Protein AF-A0A965FQ16-F1 (afdb_monomer_lite)

Foldseek 3Di:
DKKWWKAAQDPQPPPDDDDDPPPPCFQQFAPPPPDDDDPVVLQPDDPVLQVSFQDDDDCVRIHTLGMAAEDAADSRRDDWAKEAQSDPAWHWTKMADPVVRGMTIGIYHYDPDPHRYMHTDPD

pLDDT: mean 70.61, std 14.56, range [36.66, 88.62]

Structure (mmCIF, N/CA/C/O backbone):
data_AF-A0A965FQ16-F1
#
_entry.id   AF-A0A965FQ16-F1
#
loop_
_atom_site.group_PDB
_atom_site.id
_atom_site.type_symbol
_atom_site.label_atom_id
_atom_site.label_alt_id
_atom_site.label_comp_id
_atom_site.label_asym_id
_atom_site.label_entity_id
_atom_site.label_seq_id
_atom_site.pdbx_PDB_ins_code
_atom_site.Cartn_x
_atom_site.Cartn_y
_atom_site.Cartn_z
_atom_site.occupancy
_atom_site.B_iso_or_equiv
_atom_site.auth_seq_id
_atom_site.auth_comp_id
_atom_site.auth_asym_id
_atom_site.auth_atom_id
_atom_site.pdbx_PDB_model_num
ATOM 1 N N . MET A 1 1 ? 9.031 4.303 6.965 1.00 59.69 1 MET A N 1
ATOM 2 C CA . MET A 1 1 ? 7.703 4.951 6.973 1.00 59.69 1 MET A CA 1
ATOM 3 C C . MET A 1 1 ? 6.699 3.973 7.563 1.00 59.69 1 MET A C 1
ATOM 5 O O . MET A 1 1 ? 6.601 2.876 7.027 1.00 59.69 1 MET A O 1
ATOM 9 N N . THR A 1 2 ? 5.999 4.336 8.638 1.00 69.12 2 THR A N 1
ATOM 10 C CA . THR A 1 2 ? 4.930 3.506 9.227 1.00 69.12 2 THR A CA 1
ATOM 11 C C . THR A 1 2 ? 3.595 3.903 8.613 1.00 69.12 2 THR A C 1
ATOM 13 O O . THR A 1 2 ? 3.264 5.090 8.593 1.00 69.12 2 THR A O 1
ATOM 16 N N . LEU A 1 3 ? 2.871 2.938 8.051 1.00 69.44 3 LEU A N 1
ATOM 17 C CA . LEU A 1 3 ? 1.536 3.134 7.493 1.00 69.44 3 LEU A CA 1
ATOM 18 C C . LEU A 1 3 ? 0.567 2.180 8.185 1.00 69.44 3 LEU A C 1
ATOM 20 O O . LEU A 1 3 ? 0.886 1.011 8.407 1.00 69.44 3 LEU A O 1
ATOM 24 N N . SER A 1 4 ? -0.641 2.670 8.432 1.00 72.56 4 SER A N 1
ATOM 25 C CA . SER A 1 4 ? -1.740 1.852 8.923 1.00 72.56 4 SER A CA 1
ATOM 26 C C . SER A 1 4 ? -2.530 1.309 7.739 1.00 72.56 4 SER A C 1
ATOM 28 O O . SER A 1 4 ? -3.025 2.070 6.894 1.00 72.56 4 SER A O 1
ATOM 30 N N . LEU A 1 5 ? -2.658 -0.015 7.669 1.00 67.00 5 LEU A N 1
ATOM 31 C CA . LEU A 1 5 ? -3.463 -0.696 6.664 1.00 67.00 5 LEU A CA 1
ATOM 32 C C . LEU A 1 5 ? -4.872 -0.925 7.194 1.00 67.00 5 LEU A C 1
ATOM 34 O O . LEU A 1 5 ? -5.090 -1.578 8.216 1.00 67.00 5 LEU A O 1
ATOM 38 N N . VAL A 1 6 ? -5.847 -0.417 6.456 1.00 68.88 6 VAL A N 1
ATOM 39 C CA . VAL A 1 6 ? -7.254 -0.506 6.806 1.00 68.88 6 VAL A CA 1
ATOM 40 C C . VAL A 1 6 ? -7.974 -1.243 5.690 1.00 68.88 6 VAL A C 1
ATOM 42 O O . VAL A 1 6 ? -7.982 -0.826 4.536 1.00 68.88 6 VAL A O 1
ATOM 45 N N . PHE A 1 7 ? -8.588 -2.364 6.021 1.00 61.41 7 PHE A N 1
ATOM 46 C CA . PHE A 1 7 ? -9.501 -3.040 5.121 1.00 61.41 7 PHE A CA 1
ATOM 47 C C . PHE A 1 7 ? -10.785 -2.231 5.033 1.00 61.41 7 PHE A C 1
ATOM 49 O O . PHE A 1 7 ? -11.328 -1.843 6.060 1.00 61.41 7 PHE A O 1
ATOM 56 N N . GLY A 1 8 ? -11.287 -1.989 3.833 1.00 49.12 8 GLY A N 1
ATOM 57 C CA . GLY A 1 8 ? -12.553 -1.307 3.632 1.00 49.12 8 GLY A CA 1
ATOM 58 C C . GLY A 1 8 ? -13.290 -1.964 2.496 1.00 49.12 8 GLY A C 1
ATOM 59 O O . GLY A 1 8 ? -12.719 -2.108 1.417 1.00 49.12 8 GLY A O 1
ATOM 60 N N . CYS A 1 9 ? -14.541 -2.356 2.717 1.00 41.72 9 CYS A N 1
ATOM 61 C CA . CYS A 1 9 ? -15.400 -2.775 1.618 1.00 41.72 9 CYS A CA 1
ATOM 62 C C . CYS A 1 9 ? -15.787 -1.520 0.822 1.00 41.72 9 CYS A C 1
ATOM 64 O O . CYS A 1 9 ? -16.844 -0.934 1.019 1.00 41.72 9 CYS A O 1
ATOM 66 N N . VAL A 1 10 ? -14.883 -1.039 -0.032 1.00 44.28 10 VAL A N 1
ATOM 67 C CA . VAL A 1 10 ? -15.211 -0.004 -1.009 1.00 44.28 10 VAL A CA 1
ATOM 68 C C . VAL A 1 10 ? -16.093 -0.665 -2.053 1.00 44.28 10 VAL A C 1
ATOM 70 O O . VAL A 1 10 ? -15.638 -1.489 -2.835 1.00 44.28 10 VAL A O 1
ATOM 73 N N . LYS A 1 11 ? -17.377 -0.317 -2.072 1.00 41.69 11 LYS A N 1
ATOM 74 C CA . LYS A 1 11 ? -18.179 -0.474 -3.281 1.00 41.69 11 LYS A CA 1
ATOM 75 C C . LYS A 1 11 ? -17.762 0.678 -4.203 1.00 41.69 11 LYS A C 1
ATOM 77 O O . LYS A 1 11 ? -18.064 1.824 -3.867 1.00 41.69 11 LYS A O 1
ATOM 82 N N . PRO A 1 12 ? -17.046 0.435 -5.317 1.00 44.41 12 PRO A N 1
ATOM 83 C CA . PRO A 1 12 ? -16.753 1.509 -6.257 1.00 44.41 12 PRO A CA 1
ATOM 84 C C . PRO A 1 12 ? -18.079 2.120 -6.745 1.00 44.41 12 PRO A C 1
ATOM 86 O O . PRO A 1 12 ? -19.077 1.391 -6.836 1.00 44.41 12 PRO A O 1
ATOM 89 N N . PRO A 1 13 ? -18.133 3.426 -7.069 1.00 39.75 13 PRO A N 1
ATOM 90 C CA . PRO A 1 13 ? -19.247 3.969 -7.830 1.00 39.75 13 PRO A CA 1
ATOM 91 C C . PRO A 1 13 ? -19.250 3.275 -9.197 1.00 39.75 13 PRO A C 1
ATOM 93 O O . PRO A 1 13 ? -18.496 3.622 -10.100 1.00 39.75 13 PRO A O 1
ATOM 96 N N . ILE A 1 14 ? -20.053 2.219 -9.309 1.00 38.47 14 ILE A N 1
ATOM 97 C CA . ILE A 1 14 ? -20.395 1.574 -10.572 1.00 38.47 14 ILE A CA 1
ATOM 98 C C . ILE A 1 14 ? -21.276 2.558 -11.332 1.00 38.47 14 ILE A C 1
ATOM 100 O O . ILE A 1 14 ? -22.482 2.636 -11.106 1.00 38.47 14 ILE A O 1
ATOM 104 N N . ASP A 1 15 ? -20.640 3.333 -12.203 1.00 38.81 15 ASP A N 1
ATOM 105 C CA . ASP A 1 15 ? -21.305 3.975 -13.326 1.00 38.81 15 ASP A CA 1
ATOM 106 C C . ASP A 1 15 ? -21.886 2.844 -14.192 1.00 38.81 15 ASP A C 1
ATOM 108 O O . ASP A 1 15 ? -21.166 1.966 -14.673 1.00 38.81 15 ASP A O 1
ATOM 112 N N . THR A 1 16 ? -23.212 2.779 -14.279 1.00 37.19 16 THR A N 1
ATOM 113 C CA . THR A 1 16 ? -23.963 1.799 -15.071 1.00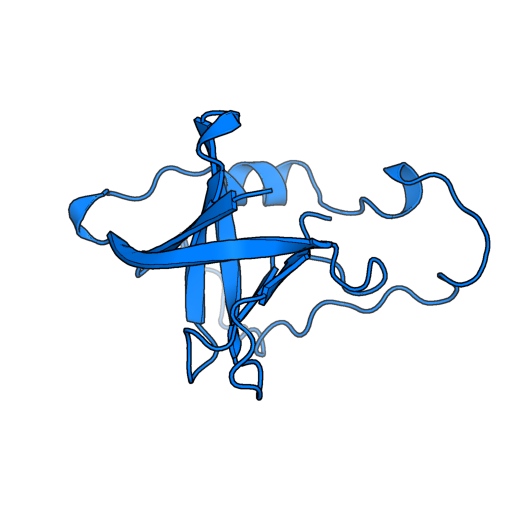 37.19 16 THR A CA 1
ATOM 114 C C . THR A 1 16 ? -23.715 2.015 -16.569 1.00 37.19 16 THR A C 1
ATOM 116 O O . THR A 1 16 ? -24.507 2.651 -17.257 1.00 37.19 16 THR A O 1
ATOM 119 N N . GLY A 1 17 ? -22.614 1.457 -17.072 1.00 36.66 17 GLY A N 1
ATOM 120 C CA . GLY A 1 17 ? -22.358 1.145 -18.481 1.00 36.66 17 GLY A CA 1
ATOM 121 C C . GLY A 1 17 ? -22.232 -0.375 -18.665 1.00 36.66 17 GLY A C 1
ATOM 122 O O . GLY A 1 17 ? -21.963 -1.079 -17.689 1.00 36.66 17 GLY A O 1
ATOM 123 N N . PRO A 1 18 ? -22.488 -0.920 -19.868 1.00 41.59 18 PRO A N 1
ATOM 124 C CA . PRO A 1 18 ? -22.673 -2.353 -20.057 1.00 41.59 18 PRO A CA 1
ATOM 125 C C . PRO A 1 18 ? -21.396 -3.125 -19.717 1.00 41.59 18 PRO A C 1
ATOM 127 O O . PRO A 1 18 ? -20.322 -2.817 -20.219 1.00 41.59 18 PRO A O 1
ATOM 130 N N . THR A 1 19 ? -21.575 -4.121 -18.850 1.00 46.62 19 THR A N 1
ATOM 131 C CA . THR A 1 19 ? -20.693 -5.238 -18.499 1.00 46.62 19 THR A CA 1
ATOM 132 C C . THR A 1 19 ? -19.360 -5.291 -19.250 1.00 46.62 19 THR A C 1
ATOM 134 O O . THR A 1 19 ? -19.246 -5.939 -20.285 1.00 46.62 19 THR A O 1
ATOM 137 N N . GLU A 1 20 ? -18.320 -4.732 -18.639 1.00 40.62 20 GLU A N 1
ATOM 138 C CA . GLU A 1 20 ? -16.990 -5.320 -18.722 1.00 40.62 20 GLU A CA 1
ATOM 139 C C . GLU A 1 20 ? -16.648 -5.818 -17.321 1.00 40.62 20 GLU A C 1
ATOM 141 O O . GLU A 1 20 ? -16.480 -5.046 -16.375 1.00 40.62 20 GLU A O 1
ATOM 146 N N . VAL A 1 21 ? -16.626 -7.141 -17.167 1.00 40.69 21 VAL A N 1
ATOM 147 C CA . VAL A 1 21 ? -15.971 -7.792 -16.036 1.00 40.69 21 VAL A CA 1
ATOM 148 C C . VAL A 1 21 ? -14.500 -7.423 -16.177 1.00 40.69 21 VAL A C 1
ATOM 150 O O . VAL A 1 21 ? -13.764 -8.095 -16.894 1.00 40.69 21 VAL A O 1
ATOM 153 N N . ALA A 1 22 ? -14.093 -6.301 -15.580 1.00 42.94 22 ALA A N 1
ATOM 154 C CA . ALA A 1 22 ? -12.698 -5.909 -15.574 1.00 42.94 22 ALA A CA 1
ATOM 155 C C . ALA A 1 22 ? -11.935 -7.061 -14.900 1.00 42.94 22 ALA A C 1
ATOM 157 O O . ALA A 1 22 ? -12.234 -7.383 -13.742 1.00 42.94 22 ALA A O 1
ATOM 158 N N . PRO A 1 23 ? -11.013 -7.741 -15.607 1.00 36.66 23 PRO A N 1
ATOM 159 C CA . PRO A 1 23 ? -10.180 -8.747 -14.972 1.00 36.66 23 PRO A CA 1
ATOM 160 C C . PRO A 1 23 ? -9.482 -8.062 -13.800 1.00 36.66 23 PRO A C 1
ATOM 162 O O . PRO A 1 23 ? -9.219 -6.861 -13.877 1.00 36.66 23 PRO A O 1
ATOM 165 N N . ALA A 1 24 ? -9.217 -8.797 -12.714 1.00 44.16 24 ALA A N 1
ATOM 166 C CA . ALA A 1 24 ? -8.339 -8.340 -11.642 1.00 44.16 24 ALA A CA 1
ATOM 167 C C . ALA A 1 24 ? -7.189 -7.545 -12.274 1.00 44.16 24 ALA A C 1
ATOM 169 O O . ALA A 1 24 ? -6.406 -8.124 -13.030 1.00 44.16 24 ALA A O 1
ATOM 170 N N . VAL A 1 25 ? -7.195 -6.215 -12.095 1.00 50.19 25 VAL A N 1
ATOM 171 C CA . VAL A 1 25 ? -6.313 -5.311 -12.840 1.00 50.19 25 VAL A CA 1
ATOM 172 C C . VAL A 1 25 ? -4.927 -5.513 -12.266 1.00 50.19 25 VAL A C 1
ATOM 174 O O . VAL A 1 25 ? -4.498 -4.801 -11.362 1.00 50.19 25 VAL A O 1
ATOM 177 N N . VAL A 1 26 ? -4.252 -6.547 -12.760 1.00 50.56 26 VAL A N 1
ATOM 178 C CA . VAL A 1 26 ? -2.817 -6.701 -12.619 1.00 50.56 26 VAL A CA 1
ATOM 179 C C . VAL A 1 26 ? -2.209 -5.369 -13.040 1.00 50.56 26 VAL A C 1
ATOM 181 O O . VAL A 1 26 ? -2.566 -4.857 -14.109 1.00 50.56 26 VAL A O 1
ATOM 184 N N . PRO A 1 27 ? -1.373 -4.763 -12.183 1.00 57.56 27 PRO A N 1
ATOM 185 C CA . PRO A 1 27 ? -0.812 -3.457 -12.462 1.00 57.56 27 PRO A CA 1
ATOM 186 C C . PRO A 1 27 ? -0.144 -3.498 -13.831 1.00 57.56 27 PRO A C 1
ATOM 188 O O . PRO A 1 27 ? 0.629 -4.410 -14.142 1.00 57.56 27 PRO A O 1
ATOM 191 N N . LYS A 1 28 ? -0.503 -2.547 -14.692 1.00 66.06 28 LYS A N 1
ATOM 192 C CA . LYS A 1 28 ? 0.036 -2.502 -16.046 1.00 66.06 28 LYS A CA 1
ATOM 193 C C . LYS A 1 28 ? 1.536 -2.252 -15.929 1.00 66.06 28 LYS A C 1
ATOM 195 O O . LYS A 1 28 ? 1.963 -1.274 -15.327 1.00 66.06 28 LYS A O 1
ATOM 200 N N . VAL A 1 29 ? 2.339 -3.169 -16.458 1.00 65.56 29 VAL A N 1
ATOM 201 C CA . VAL A 1 29 ? 3.796 -3.063 -16.360 1.00 65.56 29 VAL A CA 1
ATOM 202 C C . VAL A 1 29 ? 4.303 -2.158 -17.481 1.00 65.56 29 VAL A C 1
ATOM 204 O O . VAL A 1 29 ? 4.189 -2.508 -18.658 1.00 65.56 29 VAL A O 1
ATOM 207 N N . ILE A 1 30 ? 4.857 -0.995 -17.139 1.00 69.31 30 ILE A N 1
ATOM 208 C CA . ILE A 1 30 ? 5.551 -0.133 -18.102 1.00 69.31 30 ILE A CA 1
ATOM 209 C C . ILE A 1 30 ? 6.866 -0.808 -18.508 1.00 69.31 30 ILE A C 1
ATOM 211 O O . ILE A 1 30 ? 7.640 -1.273 -17.672 1.00 69.31 30 ILE A O 1
ATOM 215 N N . GLN A 1 31 ? 7.125 -0.867 -19.814 1.00 70.69 31 GLN A N 1
ATOM 216 C CA . GLN A 1 31 ? 8.366 -1.411 -20.370 1.00 70.69 31 GLN A CA 1
ATOM 217 C C . GLN A 1 31 ? 9.489 -0.355 -20.368 1.00 70.69 31 GLN A C 1
ATOM 219 O O . GLN A 1 31 ? 9.218 0.840 -20.394 1.00 70.69 31 GLN A O 1
ATOM 224 N N . ASN A 1 32 ? 10.756 -0.788 -20.405 1.00 61.34 32 ASN A N 1
ATOM 225 C CA . ASN A 1 32 ? 11.954 0.078 -20.432 1.00 61.34 32 ASN A CA 1
ATOM 226 C C . ASN A 1 32 ? 12.222 0.919 -19.163 1.00 61.34 32 ASN A C 1
ATOM 228 O O . ASN A 1 32 ? 12.898 1.943 -19.224 1.00 61.34 32 ASN A O 1
ATOM 232 N N . THR A 1 33 ? 11.795 0.457 -17.988 1.00 60.56 33 THR A N 1
ATOM 233 C CA . THR A 1 33 ? 12.070 1.106 -16.687 1.00 60.56 33 THR A CA 1
ATOM 234 C C . THR A 1 33 ? 13.516 0.973 -16.181 1.00 60.56 33 THR A C 1
ATOM 236 O O . THR A 1 33 ? 13.843 1.505 -15.125 1.00 60.56 33 THR A O 1
ATOM 239 N N . GLY A 1 34 ? 14.406 0.298 -16.921 1.00 61.69 34 GLY A N 1
ATOM 240 C CA . GLY A 1 34 ? 15.833 0.173 -16.582 1.00 61.69 34 GLY A CA 1
ATOM 241 C C . GLY A 1 34 ? 16.692 1.392 -16.946 1.00 61.69 34 GLY A C 1
ATOM 242 O O . GLY A 1 34 ? 17.850 1.464 -16.539 1.00 61.69 34 GLY A O 1
ATOM 243 N N . ALA A 1 35 ? 16.153 2.347 -17.710 1.00 71.00 35 ALA A N 1
ATOM 244 C CA . ALA A 1 35 ? 16.838 3.597 -18.025 1.00 71.00 35 ALA A CA 1
ATOM 245 C C . ALA A 1 35 ? 16.601 4.639 -16.911 1.00 71.00 35 ALA A C 1
ATOM 247 O O . ALA A 1 35 ? 15.472 4.763 -16.433 1.00 71.00 35 ALA A O 1
ATOM 248 N N . PRO A 1 36 ? 17.620 5.419 -16.500 1.00 67.69 36 PRO A N 1
ATOM 249 C CA . PRO A 1 36 ? 17.457 6.438 -15.469 1.00 67.69 36 PRO A CA 1
ATOM 25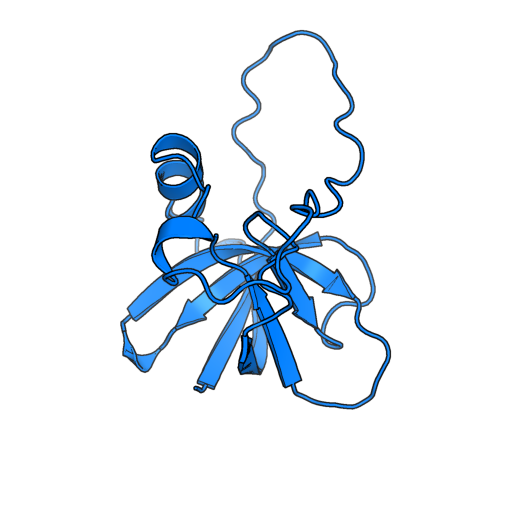0 C C . PRO A 1 36 ? 16.545 7.562 -15.975 1.00 67.69 36 PRO A C 1
ATOM 252 O O . PRO A 1 36 ? 16.950 8.413 -16.767 1.00 67.69 36 PRO A O 1
ATOM 255 N N . VAL A 1 37 ? 15.302 7.567 -15.502 1.00 73.75 37 VAL A N 1
ATOM 256 C CA . VAL A 1 37 ? 14.302 8.605 -15.773 1.00 73.75 37 VAL A CA 1
ATOM 257 C C . VAL A 1 37 ? 13.919 9.319 -14.479 1.00 73.75 37 VAL A C 1
ATOM 259 O O . VAL A 1 37 ? 14.108 8.803 -13.378 1.00 73.75 37 VAL A O 1
ATOM 262 N N . LYS A 1 38 ? 13.395 10.544 -14.591 1.00 77.19 38 LYS A N 1
ATOM 263 C CA . LYS A 1 38 ? 12.897 11.289 -13.425 1.00 77.19 38 LYS A CA 1
ATOM 264 C C . LYS A 1 38 ? 11.695 10.555 -12.823 1.00 77.19 38 LYS A C 1
ATOM 266 O O . LYS A 1 38 ? 10.876 10.039 -13.571 1.00 77.19 38 LYS A O 1
ATOM 271 N N . ALA A 1 39 ? 11.533 10.605 -11.499 1.00 72.38 39 ALA A N 1
ATOM 272 C CA . ALA A 1 39 ? 10.393 9.987 -10.809 1.00 72.38 39 ALA A CA 1
ATOM 273 C C . ALA A 1 39 ? 9.029 10.423 -11.385 1.00 72.38 39 ALA A C 1
ATOM 275 O O . ALA A 1 39 ? 8.145 9.597 -11.560 1.00 72.38 39 ALA A O 1
ATOM 276 N N . ALA A 1 40 ? 8.892 11.693 -11.781 1.00 75.06 40 ALA A N 1
ATOM 277 C CA . ALA A 1 40 ? 7.677 12.213 -12.415 1.00 75.06 40 ALA A CA 1
ATOM 278 C C . ALA A 1 40 ? 7.345 11.574 -13.780 1.00 75.06 40 ALA A C 1
ATOM 280 O O . ALA A 1 40 ? 6.222 11.697 -14.240 1.00 75.06 40 ALA A O 1
ATOM 281 N N . ALA A 1 41 ? 8.301 10.914 -14.443 1.00 77.00 41 ALA A N 1
ATOM 282 C CA . ALA A 1 41 ? 8.054 10.187 -15.691 1.00 77.00 41 ALA A CA 1
ATOM 283 C C . ALA A 1 41 ? 7.466 8.783 -15.460 1.00 77.00 41 ALA A C 1
ATOM 285 O O . ALA A 1 41 ? 7.020 8.151 -16.413 1.00 77.00 41 ALA A O 1
ATOM 286 N N . LEU A 1 42 ? 7.500 8.293 -14.216 1.00 72.31 42 LEU A N 1
ATOM 287 C CA . LEU A 1 42 ? 6.931 7.005 -13.804 1.00 72.31 42 LEU A CA 1
ATOM 288 C C . LEU A 1 42 ? 5.540 7.163 -13.177 1.00 72.31 42 LEU A C 1
ATOM 290 O O . LEU A 1 42 ? 4.851 6.174 -12.960 1.00 72.31 42 LEU A O 1
ATOM 294 N N . ASP A 1 43 ? 5.134 8.401 -12.903 1.00 73.31 43 ASP A N 1
ATOM 295 C CA . ASP A 1 43 ? 3.809 8.757 -12.415 1.00 73.31 43 ASP A CA 1
ATOM 296 C C . ASP A 1 43 ? 2.877 8.947 -13.619 1.00 73.31 43 ASP A C 1
ATOM 298 O O . ASP A 1 43 ? 2.915 9.969 -14.303 1.00 73.31 43 ASP A O 1
ATOM 302 N N . VAL A 1 44 ? 2.101 7.911 -13.932 1.00 79.50 44 VAL A N 1
ATOM 303 C CA . VAL A 1 44 ? 1.188 7.877 -15.086 1.00 79.50 44 VAL A CA 1
ATOM 304 C C . VAL A 1 44 ? -0.283 7.957 -14.670 1.00 79.50 44 VAL A C 1
ATOM 306 O O . VAL A 1 44 ? -1.163 7.987 -15.530 1.00 79.50 44 VAL A O 1
ATOM 309 N N . ALA A 1 45 ? -0.550 8.019 -13.365 1.00 77.62 45 ALA A N 1
ATOM 310 C CA . ALA A 1 45 ? -1.867 8.157 -12.777 1.00 77.62 45 ALA A CA 1
ATOM 311 C C . ALA A 1 45 ? -2.545 9.441 -13.252 1.00 77.62 45 ALA A C 1
ATOM 313 O O . ALA A 1 45 ? -2.042 10.557 -13.087 1.00 77.62 45 ALA A O 1
ATOM 314 N N . THR A 1 46 ? -3.750 9.291 -13.790 1.00 75.44 46 THR A N 1
ATOM 315 C CA . THR A 1 46 ? -4.554 10.439 -14.199 1.00 75.44 46 THR A CA 1
ATOM 316 C C . THR A 1 46 ? -5.148 11.165 -12.987 1.00 75.44 46 THR A C 1
ATOM 318 O O . THR A 1 46 ? -5.388 10.584 -11.924 1.00 75.44 46 THR A O 1
ATOM 321 N N . GLU A 1 47 ? -5.462 12.455 -13.139 1.00 75.94 47 GLU A N 1
ATOM 322 C CA . GLU A 1 47 ? -6.127 13.246 -12.089 1.00 75.94 47 GLU A CA 1
ATOM 323 C C . GLU A 1 47 ? -7.468 12.636 -11.656 1.00 75.94 47 GLU A C 1
ATOM 325 O O . GLU A 1 47 ? -7.837 12.689 -10.481 1.00 75.94 47 GLU A O 1
ATOM 330 N N . LYS A 1 48 ? -8.182 11.999 -12.594 1.00 70.25 48 LYS A N 1
ATOM 331 C CA . LYS A 1 48 ? -9.443 11.303 -12.318 1.00 70.25 48 LYS A CA 1
ATOM 332 C C . LYS A 1 48 ? -9.224 10.102 -11.397 1.00 70.25 48 LYS A C 1
ATOM 334 O O . LYS A 1 48 ? -9.963 9.945 -10.429 1.00 70.25 48 LYS A O 1
ATOM 339 N N . GLU A 1 49 ? -8.203 9.288 -11.659 1.00 72.38 49 GLU A N 1
ATOM 340 C CA . GLU A 1 49 ? -7.858 8.136 -10.815 1.00 72.38 49 GLU A CA 1
ATOM 341 C C . GLU A 1 49 ? -7.415 8.575 -9.421 1.00 72.38 49 GLU A C 1
ATOM 343 O O . GLU A 1 49 ? -7.883 8.024 -8.425 1.00 72.38 49 GLU A O 1
ATOM 348 N N . ARG A 1 50 ? -6.606 9.637 -9.331 1.00 75.81 50 ARG A N 1
ATOM 349 C CA . ARG A 1 50 ? -6.224 10.238 -8.045 1.00 75.81 50 ARG A CA 1
ATOM 350 C C . ARG A 1 50 ? -7.428 10.739 -7.261 1.00 75.81 50 ARG A C 1
ATOM 352 O O . ARG A 1 50 ? -7.512 10.492 -6.061 1.00 75.81 50 ARG A O 1
ATOM 359 N N . SER A 1 51 ? -8.369 11.406 -7.929 1.00 70.88 51 SER A N 1
ATOM 360 C CA . SER A 1 51 ? -9.598 11.892 -7.299 1.00 70.88 51 SER A CA 1
ATOM 361 C C . SER A 1 51 ? -10.415 10.743 -6.708 1.00 70.88 51 SER A C 1
ATOM 363 O O . SER A 1 51 ? -10.858 10.845 -5.568 1.00 70.88 51 SER A O 1
ATOM 365 N N . ILE A 1 52 ? -10.554 9.626 -7.429 1.00 70.19 52 ILE A N 1
ATOM 366 C CA . ILE A 1 52 ? -11.239 8.419 -6.940 1.00 70.19 52 ILE A CA 1
ATOM 367 C C . ILE A 1 52 ? -10.472 7.791 -5.765 1.00 70.19 52 ILE A C 1
ATOM 369 O O . ILE A 1 52 ? -11.076 7.384 -4.770 1.00 70.19 52 ILE A O 1
ATOM 373 N N . ALA A 1 53 ? -9.140 7.767 -5.830 1.00 71.44 53 ALA A N 1
ATOM 374 C CA . ALA A 1 53 ? -8.298 7.188 -4.790 1.00 71.44 53 ALA A CA 1
ATOM 375 C C . ALA A 1 53 ? -8.358 7.960 -3.457 1.00 71.44 53 ALA A C 1
ATOM 377 O O . ALA A 1 53 ? -8.213 7.351 -2.399 1.00 71.44 53 ALA A O 1
ATOM 378 N N . VAL A 1 54 ? -8.620 9.273 -3.475 1.00 74.75 54 VAL A N 1
ATOM 379 C CA . VAL A 1 54 ? -8.779 10.089 -2.253 1.00 74.75 54 VAL A CA 1
ATOM 380 C C . VAL A 1 54 ? -10.223 10.182 -1.752 1.00 74.75 54 VAL A C 1
ATOM 382 O O . VAL A 1 54 ? -10.468 10.804 -0.715 1.00 74.75 54 VAL A O 1
ATOM 385 N N . GLN A 1 55 ? -11.193 9.576 -2.450 1.00 73.38 55 GLN A N 1
ATOM 386 C CA . GLN A 1 55 ? -12.586 9.609 -2.004 1.00 73.38 55 GLN A CA 1
ATOM 387 C C . GLN A 1 55 ? -12.737 9.002 -0.609 1.00 73.38 55 GLN A C 1
ATOM 389 O O . GLN A 1 55 ? -12.138 7.984 -0.250 1.00 73.38 55 GLN A O 1
ATOM 394 N N . SER A 1 56 ? -13.548 9.683 0.194 1.00 57.28 56 SER A N 1
ATOM 395 C CA . SER A 1 56 ? -13.772 9.340 1.590 1.00 57.28 56 SER A CA 1
ATOM 396 C C . SER A 1 56 ? -14.709 8.144 1.694 1.00 57.28 56 SER A C 1
ATOM 398 O O . SER A 1 56 ? -15.817 8.173 1.168 1.00 57.28 56 SER A O 1
ATOM 400 N N . VAL A 1 57 ? -14.272 7.117 2.416 1.00 62.66 57 VAL A N 1
ATOM 401 C CA . VAL A 1 57 ? -15.077 5.934 2.742 1.00 62.66 57 VAL A CA 1
ATOM 402 C C . VAL A 1 57 ? -15.576 6.075 4.175 1.00 62.66 57 VAL A C 1
ATOM 404 O O . VAL A 1 57 ? -14.836 6.548 5.046 1.00 62.66 57 VAL A O 1
ATOM 407 N N . ALA A 1 58 ? -16.824 5.680 4.432 1.00 60.09 58 ALA A N 1
ATOM 408 C CA . ALA A 1 58 ? -17.386 5.701 5.774 1.00 60.09 58 ALA A CA 1
ATOM 409 C C . ALA A 1 58 ? -16.535 4.829 6.712 1.00 60.09 58 ALA A C 1
ATOM 411 O O . ALA A 1 58 ? -16.350 3.635 6.485 1.00 60.09 58 ALA A O 1
ATOM 412 N N . LYS A 1 59 ? -16.023 5.426 7.798 1.00 58.19 59 LYS A N 1
ATOM 413 C CA . LYS A 1 59 ? -15.171 4.745 8.794 1.00 58.19 59 LYS A CA 1
ATOM 414 C C . LYS A 1 59 ? -15.814 3.483 9.383 1.00 58.19 59 LYS A C 1
ATOM 416 O O . LYS A 1 59 ? -15.097 2.600 9.834 1.00 58.19 59 LYS A O 1
ATOM 421 N N . SER A 1 60 ? -17.141 3.398 9.373 1.00 56.41 60 SER A N 1
ATOM 422 C CA . SER A 1 60 ? -17.912 2.261 9.883 1.00 56.41 60 SER A CA 1
ATOM 423 C C . SER A 1 60 ? -17.713 0.969 9.078 1.00 56.41 60 SER A C 1
ATOM 425 O O . SER A 1 60 ? -17.961 -0.109 9.603 1.00 56.41 60 SER A O 1
ATOM 427 N N . GLU A 1 61 ? -17.245 1.067 7.831 1.00 60.62 61 GLU A N 1
ATOM 428 C CA . GLU A 1 61 ? -16.980 -0.074 6.939 1.00 60.62 61 GLU A CA 1
ATOM 429 C C . GLU A 1 61 ? -15.489 -0.442 6.890 1.00 60.62 61 GLU A C 1
ATOM 431 O O . GLU A 1 61 ? -15.068 -1.303 6.113 1.00 60.62 61 GLU A O 1
ATOM 436 N N . LEU A 1 62 ? -14.682 0.233 7.715 1.00 67.44 62 LEU A N 1
ATOM 437 C CA . LEU A 1 62 ? -13.236 0.135 7.735 1.00 67.44 62 LEU A CA 1
ATOM 438 C C . LEU A 1 62 ? -12.756 -0.691 8.943 1.00 67.44 62 LEU A C 1
ATOM 440 O O . LEU A 1 62 ? -12.928 -0.300 10.096 1.00 67.44 62 LEU A O 1
ATOM 444 N N . LYS A 1 63 ? -12.104 -1.827 8.686 1.00 75.62 63 LYS A N 1
ATOM 445 C CA . LYS A 1 63 ? -11.463 -2.687 9.686 1.00 75.62 63 LYS A CA 1
ATOM 446 C C . LYS A 1 63 ? -9.948 -2.514 9.621 1.00 75.62 63 LYS A C 1
ATOM 448 O O . LYS A 1 63 ? -9.329 -2.851 8.618 1.00 75.62 63 LYS A O 1
ATOM 453 N N . LEU A 1 64 ? -9.334 -2.027 10.698 1.00 80.25 64 LEU A N 1
ATOM 454 C CA . LEU A 1 64 ? -7.873 -1.960 10.798 1.00 80.25 64 LEU A CA 1
ATOM 455 C C . LEU A 1 64 ? -7.279 -3.379 10.734 1.00 80.25 64 LEU A C 1
ATOM 457 O O . LEU A 1 64 ? -7.681 -4.244 11.516 1.00 80.25 64 LEU A O 1
ATOM 461 N N . LEU A 1 65 ? -6.359 -3.604 9.791 1.00 80.00 65 LEU A N 1
ATOM 462 C CA . LEU A 1 65 ? -5.611 -4.859 9.632 1.00 80.00 65 LEU A CA 1
ATOM 463 C C . LEU A 1 65 ? -4.352 -4.861 10.499 1.00 80.00 65 LEU A C 1
ATOM 465 O O . LEU A 1 65 ? -3.973 -5.902 11.023 1.00 80.00 65 LEU A O 1
ATOM 469 N N . GLY A 1 66 ? -3.731 -3.692 10.649 1.00 82.31 66 GLY A N 1
ATOM 470 C CA . GLY A 1 66 ? -2.530 -3.483 11.445 1.00 82.31 66 GLY A CA 1
ATOM 471 C C . GLY A 1 66 ? -1.627 -2.420 10.833 1.00 82.31 66 GLY A C 1
ATOM 472 O O . GLY A 1 66 ? -1.935 -1.847 9.783 1.00 82.31 66 GLY A O 1
ATOM 473 N N . ASP A 1 67 ? -0.506 -2.185 11.499 1.00 82.44 67 ASP A N 1
ATOM 474 C CA . ASP A 1 67 ? 0.538 -1.276 11.044 1.00 82.44 67 ASP A CA 1
ATOM 475 C C . ASP A 1 67 ? 1.662 -2.055 10.371 1.00 82.44 67 ASP A C 1
ATOM 477 O O . ASP A 1 67 ? 2.044 -3.143 10.807 1.00 82.44 67 ASP A O 1
ATOM 481 N N . ALA A 1 68 ? 2.194 -1.486 9.296 1.00 82.19 68 ALA A N 1
ATOM 482 C CA . ALA A 1 68 ? 3.286 -2.077 8.548 1.00 82.19 68 ALA A CA 1
ATOM 483 C C . ALA A 1 68 ? 4.277 -1.013 8.081 1.00 82.19 68 ALA A C 1
ATOM 485 O O . ALA A 1 68 ? 3.952 0.169 7.919 1.00 82.19 68 ALA A O 1
ATOM 486 N N . ILE A 1 69 ? 5.510 -1.449 7.835 1.00 82.56 69 ILE A N 1
ATOM 487 C CA . ILE A 1 69 ? 6.514 -0.598 7.208 1.00 82.56 69 ILE A CA 1
ATOM 488 C C . ILE A 1 69 ? 6.310 -0.665 5.699 1.00 82.56 69 ILE A C 1
ATOM 490 O O . ILE A 1 69 ? 6.443 -1.731 5.096 1.00 82.56 69 ILE A O 1
ATOM 494 N N . ALA A 1 70 ? 5.992 0.481 5.097 1.00 83.00 70 ALA A N 1
ATOM 495 C CA . ALA A 1 70 ? 5.845 0.568 3.653 1.00 83.00 70 ALA A CA 1
ATOM 496 C C . ALA A 1 70 ? 7.204 0.785 2.977 1.00 83.00 70 ALA A C 1
ATOM 498 O O . ALA A 1 70 ? 7.968 1.682 3.351 1.00 83.00 70 ALA A O 1
ATOM 499 N N . THR A 1 71 ? 7.460 -0.010 1.947 1.00 85.31 71 THR A N 1
ATOM 500 C CA . THR A 1 71 ? 8.525 0.154 0.964 1.00 85.31 71 THR A CA 1
ATOM 501 C C . THR A 1 71 ? 7.908 0.492 -0.391 1.00 85.31 71 THR A C 1
ATOM 503 O O . THR A 1 71 ? 6.759 0.152 -0.683 1.00 85.31 71 THR A O 1
ATOM 506 N N . LEU A 1 72 ? 8.658 1.209 -1.227 1.00 86.31 72 LEU A N 1
ATOM 507 C CA . LEU A 1 72 ? 8.210 1.489 -2.585 1.00 86.31 72 LEU A CA 1
ATOM 508 C C . LEU A 1 72 ? 8.308 0.199 -3.406 1.00 86.31 72 LEU A C 1
ATOM 510 O O . LEU A 1 72 ? 9.360 -0.441 -3.426 1.00 86.31 72 LEU A O 1
ATOM 514 N N . GLY A 1 73 ? 7.199 -0.188 -4.032 1.00 83.38 73 GLY A N 1
ATOM 515 C CA . GLY A 1 73 ? 7.126 -1.348 -4.910 1.00 83.38 73 GLY A CA 1
ATOM 516 C C . GLY A 1 73 ? 7.831 -1.121 -6.246 1.00 83.38 73 GLY A C 1
ATOM 517 O O . GLY A 1 73 ? 8.494 -0.106 -6.464 1.00 83.38 73 GLY A O 1
ATOM 518 N N . ASN A 1 74 ? 7.676 -2.073 -7.167 1.00 81.81 74 ASN A N 1
ATOM 519 C CA . ASN A 1 74 ? 8.221 -1.935 -8.511 1.00 81.81 74 ASN A CA 1
ATOM 520 C C . ASN A 1 74 ? 7.580 -0.722 -9.218 1.00 81.81 74 ASN A C 1
ATOM 522 O O . ASN A 1 74 ? 6.377 -0.757 -9.477 1.00 81.81 74 ASN A O 1
ATOM 526 N N . PRO A 1 75 ? 8.351 0.319 -9.591 1.00 74.00 75 PRO A N 1
ATOM 527 C CA . PRO A 1 75 ? 7.804 1.499 -10.261 1.00 74.00 75 PRO A CA 1
ATOM 528 C C . PRO A 1 75 ? 7.297 1.204 -11.679 1.00 74.00 75 PRO A C 1
ATOM 530 O O . PRO A 1 75 ? 6.622 2.033 -12.275 1.00 74.00 75 PRO A O 1
ATOM 533 N N . ALA A 1 76 ? 7.625 0.037 -12.243 1.00 74.44 76 ALA A N 1
ATOM 534 C CA . ALA A 1 76 ? 7.044 -0.408 -13.501 1.00 74.44 76 ALA A CA 1
ATOM 535 C C . ALA A 1 76 ? 5.582 -0.840 -13.344 1.00 74.44 76 ALA A C 1
ATOM 537 O O . ALA A 1 76 ? 4.842 -0.780 -14.317 1.00 74.44 76 ALA A O 1
ATOM 538 N N . GLU A 1 77 ? 5.170 -1.293 -12.159 1.00 79.50 77 GLU A N 1
ATOM 539 C CA . GLU A 1 77 ? 3.804 -1.728 -11.875 1.00 79.50 77 GLU A CA 1
ATOM 540 C C . GLU A 1 77 ? 2.922 -0.507 -11.565 1.00 79.50 77 GLU A C 1
ATOM 542 O O . GLU A 1 77 ? 2.874 -0.020 -10.430 1.00 79.50 77 GLU A O 1
ATOM 547 N N . THR A 1 78 ? 2.204 -0.019 -12.577 1.00 78.69 78 THR A N 1
ATOM 548 C CA . THR A 1 78 ? 1.356 1.177 -12.456 1.00 78.69 78 THR A CA 1
ATOM 549 C C . THR A 1 78 ? 0.053 0.890 -11.726 1.00 78.69 78 THR A C 1
ATOM 551 O O . THR A 1 78 ? -0.494 -0.213 -11.819 1.00 78.69 78 THR A O 1
ATOM 554 N N . GLY A 1 79 ? -0.516 1.922 -11.120 1.00 81.75 79 GLY A N 1
ATOM 555 C CA . GLY A 1 79 ? -1.798 1.908 -10.440 1.00 81.75 79 GLY A CA 1
ATOM 556 C C . GLY A 1 79 ? -1.664 1.955 -8.921 1.00 81.75 79 GLY A C 1
ATOM 557 O O . GLY A 1 79 ? -0.584 1.842 -8.342 1.00 81.75 79 GLY A O 1
ATOM 558 N N . PHE A 1 80 ? -2.815 2.078 -8.263 1.00 85.62 80 PHE A N 1
ATOM 559 C CA . PHE A 1 80 ? -2.924 2.159 -6.809 1.00 85.62 80 PHE A CA 1
ATOM 560 C C . PHE A 1 80 ? -3.035 0.763 -6.193 1.00 85.62 80 PHE A C 1
ATOM 562 O O . PHE A 1 80 ? -4.126 0.185 -6.106 1.00 85.62 80 PHE A O 1
ATOM 569 N N . TRP A 1 81 ? -1.905 0.213 -5.753 1.00 87.69 81 TRP A N 1
ATOM 570 C CA . TRP A 1 81 ? -1.849 -1.126 -5.173 1.00 87.69 81 TRP A CA 1
ATOM 571 C C . TRP A 1 81 ? -0.909 -1.223 -3.972 1.00 87.69 81 TRP A C 1
ATOM 573 O O . TRP A 1 81 ? 0.012 -0.424 -3.807 1.00 87.69 81 TRP A O 1
ATOM 583 N N . ALA A 1 82 ? -1.147 -2.233 -3.134 1.00 88.25 82 ALA A N 1
ATOM 584 C CA . ALA A 1 82 ? -0.248 -2.595 -2.049 1.00 88.25 82 ALA A CA 1
ATOM 585 C C . ALA A 1 82 ? -0.160 -4.109 -1.840 1.00 88.25 82 ALA A C 1
ATOM 587 O O . ALA A 1 82 ? -1.180 -4.775 -1.690 1.00 88.25 82 ALA A O 1
ATOM 588 N N . LYS A 1 83 ? 1.056 -4.656 -1.803 1.00 88.62 83 LYS A N 1
ATOM 589 C CA . LYS A 1 83 ? 1.323 -6.080 -1.560 1.00 88.62 83 LYS A CA 1
ATOM 590 C C . LYS A 1 83 ? 1.644 -6.294 -0.089 1.00 88.62 83 LYS A C 1
ATOM 592 O O . LYS A 1 83 ? 2.575 -5.686 0.437 1.00 88.62 83 LYS A O 1
ATOM 597 N N . THR A 1 84 ? 0.874 -7.148 0.575 1.00 86.50 84 THR A N 1
ATOM 598 C CA . THR A 1 84 ? 0.987 -7.393 2.016 1.00 86.50 84 THR A CA 1
ATOM 599 C C . THR A 1 84 ? 0.658 -8.837 2.372 1.00 86.50 84 THR A C 1
ATOM 601 O O . THR A 1 84 ? -0.238 -9.445 1.790 1.00 86.50 84 THR A O 1
ATOM 604 N N . SER A 1 85 ? 1.335 -9.366 3.387 1.00 85.06 85 SER A N 1
ATOM 605 C CA . SER A 1 85 ? 1.033 -10.676 3.973 1.00 85.06 85 SER A CA 1
ATOM 606 C C . SER A 1 85 ? -0.173 -10.652 4.924 1.00 85.06 85 SER A C 1
ATOM 608 O O . SER A 1 85 ? -0.641 -11.707 5.362 1.00 85.06 85 SER A O 1
ATOM 610 N N . LEU A 1 86 ? -0.698 -9.455 5.235 1.00 82.50 86 LEU A N 1
ATOM 611 C CA . LEU A 1 86 ? -1.881 -9.254 6.083 1.00 82.50 86 LEU A CA 1
ATOM 612 C C . LEU A 1 86 ? -3.187 -9.677 5.397 1.00 82.50 86 LEU A C 1
ATOM 614 O O . LEU A 1 86 ? -4.189 -9.912 6.072 1.00 82.50 86 LEU A O 1
ATOM 618 N N . VAL A 1 87 ? -3.188 -9.785 4.065 1.00 82.12 87 VAL A N 1
ATOM 619 C CA . VAL A 1 87 ? -4.325 -10.294 3.292 1.00 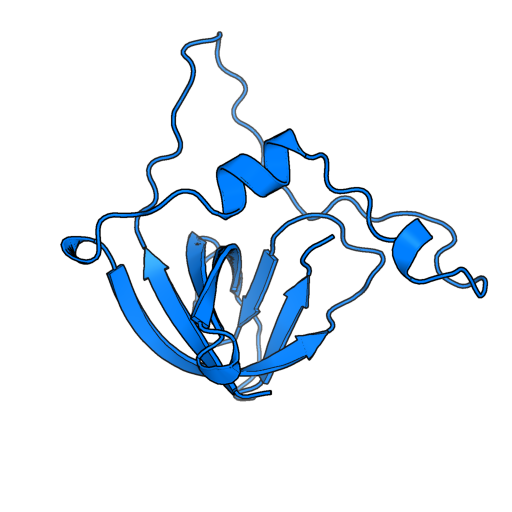82.12 87 VAL A CA 1
ATOM 620 C C . VAL A 1 87 ? -3.956 -11.617 2.636 1.00 82.12 87 VAL A C 1
ATOM 622 O O . VAL A 1 87 ? -2.832 -11.817 2.188 1.00 82.12 87 VAL A O 1
ATOM 625 N N . LYS A 1 88 ? -4.919 -12.539 2.583 1.00 80.56 88 LYS A N 1
ATOM 626 C CA . LYS A 1 88 ? -4.765 -13.840 1.910 1.00 80.56 88 LYS A CA 1
ATOM 627 C C . LYS A 1 88 ? -5.368 -13.864 0.508 1.00 80.56 88 LYS A C 1
ATOM 629 O O . LYS A 1 88 ? -5.076 -14.762 -0.269 1.00 80.56 88 LYS A O 1
ATOM 634 N N . VAL A 1 89 ? -6.203 -12.879 0.189 1.00 79.69 89 VAL A N 1
ATOM 635 C CA . VAL A 1 89 ? -6.896 -12.746 -1.094 1.00 79.69 89 VAL A CA 1
ATOM 636 C C . VAL A 1 89 ? -6.784 -11.314 -1.589 1.00 79.69 89 VAL A C 1
ATOM 638 O O . VAL A 1 89 ? -6.707 -10.383 -0.783 1.00 79.69 89 VAL A O 1
ATOM 641 N N . GLN A 1 90 ? -6.779 -11.143 -2.912 1.00 84.12 90 GLN A N 1
ATOM 642 C CA . GLN A 1 90 ? -6.827 -9.818 -3.518 1.00 84.12 90 GLN A CA 1
ATOM 643 C C . GLN A 1 90 ? -8.143 -9.134 -3.148 1.00 84.12 90 GLN A C 1
ATOM 645 O O . GLN A 1 90 ? -9.220 -9.707 -3.304 1.00 84.12 90 GLN A O 1
ATOM 650 N N . THR A 1 91 ? -8.055 -7.904 -2.660 1.00 81.81 91 THR A N 1
ATOM 651 C CA . THR A 1 91 ? -9.209 -7.173 -2.136 1.00 81.81 91 THR A CA 1
ATOM 652 C C . THR A 1 91 ? -8.956 -5.677 -2.139 1.00 81.81 91 THR A C 1
ATOM 654 O O . THR A 1 91 ? -7.815 -5.232 -2.152 1.00 81.81 91 THR A O 1
ATOM 657 N N . GLN A 1 92 ? -10.011 -4.874 -2.112 1.00 83.00 92 GLN A N 1
ATOM 658 C CA . GLN A 1 92 ? -9.871 -3.430 -1.970 1.00 83.00 92 GLN A CA 1
ATOM 659 C C . GLN A 1 92 ? -9.617 -3.055 -0.508 1.00 83.00 92 GLN A C 1
ATOM 661 O O . GLN A 1 92 ? -10.100 -3.706 0.421 1.00 83.00 92 GLN A O 1
ATOM 666 N N . GLY A 1 93 ? -8.822 -2.010 -0.313 1.00 84.50 93 GLY A N 1
ATOM 667 C CA . GLY A 1 93 ? -8.480 -1.499 1.000 1.00 84.50 93 GLY A CA 1
ATOM 668 C C . GLY A 1 93 ? -8.033 -0.049 0.941 1.00 84.50 93 GLY A C 1
ATOM 669 O O . GLY A 1 93 ? -8.043 0.606 -0.101 1.00 84.50 93 GLY A O 1
ATOM 670 N N . ARG A 1 94 ? -7.648 0.466 2.097 1.00 83.88 94 ARG A N 1
ATOM 671 C CA . ARG A 1 94 ? -7.216 1.842 2.266 1.00 83.88 94 ARG A CA 1
ATOM 672 C C . ARG A 1 94 ? -5.959 1.872 3.103 1.00 83.88 94 ARG A C 1
ATOM 674 O O . ARG A 1 94 ? -5.866 1.232 4.147 1.00 83.88 94 ARG A O 1
ATOM 681 N N . ILE A 1 95 ? -5.006 2.665 2.657 1.00 85.44 95 ILE A N 1
ATOM 682 C CA . ILE A 1 95 ? -3.780 2.906 3.393 1.00 85.44 95 ILE A CA 1
ATOM 683 C C . ILE A 1 95 ? -3.847 4.304 3.974 1.00 85.44 95 ILE A C 1
ATOM 685 O O . ILE A 1 95 ? -4.199 5.256 3.278 1.00 85.44 95 ILE A O 1
ATOM 689 N N . THR A 1 96 ? -3.527 4.417 5.258 1.00 84.12 96 THR A N 1
ATOM 690 C CA . THR A 1 96 ? -3.444 5.694 5.960 1.00 84.12 96 THR A CA 1
ATOM 691 C C . THR A 1 96 ? -1.999 5.946 6.345 1.00 84.12 96 THR A C 1
ATOM 693 O O . THR A 1 96 ? -1.366 5.130 7.011 1.00 84.12 96 THR A O 1
ATOM 696 N N . PHE A 1 97 ? -1.472 7.085 5.912 1.00 80.25 97 PHE A N 1
ATOM 697 C CA . PHE A 1 97 ? -0.169 7.558 6.330 1.00 80.25 97 PHE A CA 1
ATOM 698 C C . PHE A 1 97 ? -0.342 8.498 7.517 1.00 80.25 97 PHE A C 1
ATOM 700 O O . PHE A 1 97 ? -0.730 9.655 7.349 1.00 80.25 97 PHE A O 1
ATOM 707 N N . GLU A 1 98 ? -0.068 7.991 8.717 1.00 76.19 98 GLU A N 1
ATOM 708 C CA . GLU A 1 98 ? -0.323 8.709 9.969 1.00 76.19 98 GLU A CA 1
ATOM 709 C C . GLU A 1 98 ? 0.488 10.005 10.073 1.00 76.19 98 GLU A C 1
ATOM 711 O O . GLU A 1 98 ? -0.033 11.029 10.506 1.00 76.19 98 GLU A O 1
ATOM 716 N N . THR A 1 99 ? 1.733 10.009 9.586 1.00 70.88 99 THR A N 1
ATOM 717 C CA . THR A 1 99 ? 2.614 11.185 9.664 1.00 70.88 99 THR A CA 1
ATOM 718 C C . THR A 1 99 ? 2.205 12.346 8.759 1.00 70.88 99 THR A C 1
ATOM 720 O O . THR A 1 99 ? 2.497 13.486 9.103 1.00 70.88 99 THR A O 1
ATOM 723 N N . ALA A 1 100 ? 1.539 12.098 7.625 1.00 71.69 100 ALA A N 1
ATOM 724 C CA . ALA A 1 100 ? 1.028 13.175 6.759 1.00 71.69 100 ALA A CA 1
ATOM 725 C C . ALA A 1 100 ? -0.502 13.323 6.807 1.00 71.69 100 ALA A C 1
ATOM 727 O O . ALA A 1 100 ? -1.056 14.132 6.067 1.00 71.69 100 ALA A O 1
ATOM 728 N N . GLY A 1 101 ? -1.203 12.503 7.599 1.00 71.38 101 GLY A N 1
ATOM 729 C CA . GLY A 1 101 ? -2.669 12.466 7.646 1.00 71.38 101 GLY A CA 1
ATOM 730 C C . GLY A 1 101 ? -3.341 12.134 6.306 1.00 71.38 101 GLY A C 1
ATOM 731 O O . GLY A 1 101 ? -4.531 12.386 6.134 1.00 71.38 101 GLY A O 1
ATOM 732 N N . THR A 1 102 ? -2.591 11.605 5.337 1.00 78.12 102 THR A N 1
ATOM 733 C CA . THR A 1 102 ? -3.092 11.318 3.988 1.00 78.12 102 THR A CA 1
ATOM 734 C C . THR A 1 102 ? -3.598 9.886 3.927 1.00 78.12 102 THR A C 1
ATOM 736 O O . THR A 1 102 ? -3.025 8.988 4.546 1.00 78.12 102 THR A O 1
ATOM 739 N N . SER A 1 103 ? -4.663 9.642 3.171 1.00 79.31 103 SER A N 1
ATOM 740 C CA . SER A 1 103 ? -5.160 8.288 2.948 1.00 79.31 103 SER A CA 1
ATOM 741 C C . SER A 1 103 ? -5.481 8.061 1.484 1.00 79.31 103 SER A C 1
ATOM 743 O O . SER A 1 103 ? -6.015 8.951 0.825 1.00 79.31 103 SER A O 1
ATOM 745 N N . VAL A 1 104 ? -5.202 6.854 1.005 1.00 83.31 104 VAL A N 1
ATOM 746 C CA . VAL A 1 104 ? -5.389 6.475 -0.396 1.00 83.31 104 VAL A CA 1
ATOM 747 C C . VAL A 1 104 ? -6.071 5.114 -0.457 1.00 83.31 104 VAL A C 1
ATOM 749 O O . VAL A 1 104 ? -5.682 4.181 0.252 1.00 83.31 104 VAL A O 1
ATOM 752 N N . ASN A 1 105 ? -7.110 5.013 -1.279 1.00 85.06 105 ASN A N 1
ATOM 753 C CA . ASN A 1 105 ? -7.770 3.756 -1.604 1.00 85.06 105 ASN A CA 1
ATOM 754 C C . ASN A 1 105 ? -6.901 2.997 -2.611 1.00 85.06 105 ASN A C 1
ATOM 756 O O . ASN A 1 105 ? -6.518 3.542 -3.645 1.00 85.06 105 ASN A O 1
ATOM 760 N N . VAL A 1 106 ? -6.577 1.748 -2.295 1.00 86.06 106 VAL A N 1
ATOM 761 C CA . VAL A 1 106 ? -5.675 0.901 -3.080 1.00 86.06 106 VAL A CA 1
ATOM 762 C C . VAL A 1 106 ? -6.240 -0.510 -3.195 1.00 86.06 106 VAL A C 1
ATOM 764 O O . VAL A 1 106 ? -7.081 -0.942 -2.404 1.00 86.06 106 VAL A O 1
ATOM 767 N N . THR A 1 107 ? -5.732 -1.269 -4.158 1.00 87.69 107 THR A N 1
ATOM 768 C CA . THR A 1 107 ? -5.970 -2.714 -4.221 1.00 87.69 107 THR A CA 1
ATOM 769 C C . THR A 1 107 ? -4.902 -3.446 -3.413 1.00 87.69 107 THR A C 1
ATOM 771 O O . THR A 1 107 ? -3.713 -3.330 -3.700 1.00 87.69 107 THR A O 1
ATOM 774 N N . LEU A 1 108 ? -5.319 -4.193 -2.395 1.00 87.56 108 LEU A N 1
ATOM 775 C CA . LEU A 1 108 ? -4.458 -5.052 -1.592 1.00 87.56 108 LEU A CA 1
ATOM 776 C C . LEU A 1 108 ? -4.242 -6.385 -2.310 1.00 87.56 108 LEU A C 1
ATOM 778 O O . LEU A 1 108 ? -5.200 -7.074 -2.667 1.00 87.56 108 LEU A O 1
ATOM 782 N N . TYR A 1 109 ? -2.981 -6.755 -2.481 1.00 86.50 109 TYR A N 1
ATOM 783 C CA . TYR A 1 109 ? -2.547 -8.020 -3.053 1.00 86.50 109 TYR A CA 1
ATOM 784 C C . TYR A 1 109 ? -1.890 -8.880 -1.970 1.00 86.50 109 TYR A C 1
ATOM 786 O O . TYR A 1 109 ? -1.085 -8.359 -1.192 1.00 86.50 109 TYR A O 1
ATOM 794 N N . PRO A 1 110 ? -2.205 -10.184 -1.907 1.00 85.94 110 PRO A N 1
ATOM 795 C CA . PRO A 1 110 ? -1.539 -11.083 -0.980 1.00 85.94 110 PRO A CA 1
ATOM 796 C C . PRO A 1 110 ? -0.065 -11.227 -1.365 1.00 85.94 110 PRO A C 1
ATOM 798 O O . PRO A 1 110 ? 0.270 -11.371 -2.542 1.00 85.94 110 PRO A O 1
ATOM 801 N N . ARG A 1 111 ? 0.809 -11.186 -0.362 1.00 82.25 111 ARG A N 1
ATOM 802 C CA . ARG A 1 111 ? 2.231 -11.515 -0.486 1.00 82.25 111 ARG A CA 1
ATOM 803 C C . ARG A 1 111 ? 2.525 -12.761 0.339 1.00 82.25 111 ARG A C 1
ATOM 805 O O . ARG A 1 111 ? 2.106 -12.855 1.492 1.00 82.25 111 ARG A O 1
ATOM 812 N N . ASP A 1 112 ? 3.261 -13.697 -0.246 1.00 70.81 112 ASP A N 1
ATOM 813 C CA . ASP A 1 112 ? 3.797 -14.846 0.476 1.00 70.81 112 ASP A CA 1
ATOM 814 C C . ASP A 1 112 ? 5.064 -14.441 1.242 1.00 70.81 112 ASP A C 1
ATOM 816 O O . ASP A 1 112 ? 6.027 -13.937 0.661 1.00 70.81 112 ASP A O 1
ATOM 820 N N . GLY A 1 113 ? 5.040 -14.636 2.561 1.00 64.69 113 GLY A N 1
ATOM 821 C CA . GLY A 1 113 ? 6.146 -14.344 3.475 1.00 64.69 113 GLY A CA 1
ATOM 822 C C . GLY A 1 113 ? 5.649 -13.895 4.850 1.00 64.69 113 GLY A C 1
ATOM 823 O O . GLY A 1 113 ? 4.644 -13.198 4.946 1.00 64.69 113 GLY A O 1
ATOM 824 N N . GLU A 1 114 ? 6.342 -14.277 5.925 1.00 60.72 114 GLU A N 1
ATOM 825 C CA . GLU A 1 114 ? 6.059 -13.784 7.292 1.00 60.72 114 GLU A CA 1
ATOM 826 C C . GLU A 1 114 ? 6.524 -12.334 7.522 1.00 60.72 114 GLU A C 1
ATOM 828 O O . GLU A 1 114 ? 6.316 -11.761 8.589 1.00 60.72 114 GLU A O 1
ATOM 833 N N . GLU A 1 115 ? 7.152 -11.731 6.515 1.00 66.75 115 GLU A N 1
ATOM 834 C CA . GLU A 1 115 ? 7.687 -10.379 6.574 1.00 66.75 115 GLU A CA 1
ATOM 835 C C . GLU A 1 115 ? 6.553 -9.360 6.785 1.00 66.75 115 GLU A C 1
ATOM 837 O O . GLU A 1 115 ? 5.570 -9.321 6.044 1.00 66.75 115 GLU A O 1
ATOM 842 N N . THR A 1 116 ? 6.709 -8.477 7.772 1.00 66.81 116 THR A N 1
ATOM 843 C CA . THR A 1 116 ? 5.754 -7.398 8.092 1.00 66.81 116 THR A CA 1
ATOM 844 C C . THR A 1 116 ? 5.864 -6.189 7.150 1.00 66.81 116 THR A C 1
ATOM 846 O O . THR A 1 116 ? 5.285 -5.131 7.408 1.00 66.81 116 THR A O 1
ATOM 849 N N . GLY A 1 117 ? 6.618 -6.325 6.056 1.00 78.00 117 GLY A N 1
ATOM 850 C CA . GLY A 1 117 ? 6.809 -5.291 5.044 1.00 78.00 117 GLY A CA 1
ATOM 851 C C . GLY A 1 117 ? 5.654 -5.226 4.046 1.00 78.00 117 GLY A C 1
ATOM 852 O O . GLY A 1 117 ? 5.099 -6.247 3.638 1.00 78.00 117 GLY A O 1
ATOM 853 N N . VAL A 1 118 ? 5.311 -4.012 3.616 1.00 85.19 118 VAL A N 1
ATOM 854 C CA . VAL A 1 118 ? 4.305 -3.767 2.574 1.00 85.19 118 VAL A CA 1
ATOM 855 C C . VAL A 1 118 ? 4.947 -3.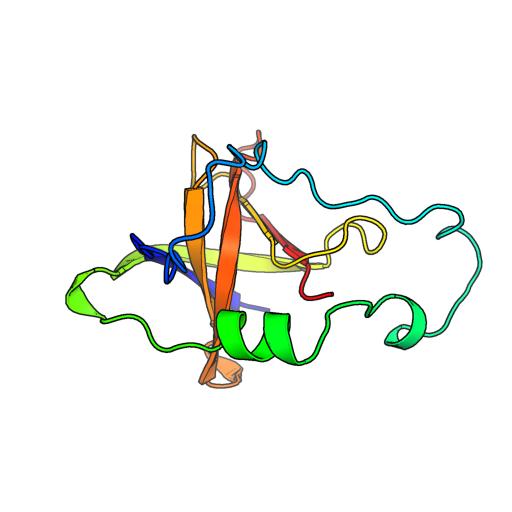035 1.412 1.00 85.19 118 VAL A C 1
ATOM 857 O O . VAL A 1 118 ? 5.553 -1.992 1.610 1.00 85.19 118 VAL A O 1
ATOM 860 N N . GLU A 1 119 ? 4.773 -3.541 0.197 1.00 87.56 119 GLU A N 1
ATOM 861 C CA . GLU A 1 119 ? 5.171 -2.818 -1.015 1.00 87.56 119 GLU A CA 1
ATOM 862 C C . GLU A 1 119 ? 3.985 -2.017 -1.529 1.00 87.56 119 GLU A C 1
ATOM 864 O O . GLU A 1 119 ? 2.894 -2.569 -1.644 1.00 87.56 119 GLU A O 1
ATOM 869 N N . VAL A 1 120 ? 4.183 -0.742 -1.854 1.00 87.50 120 VAL A N 1
ATOM 870 C CA . VAL A 1 120 ? 3.113 0.131 -2.359 1.00 87.50 120 VAL A CA 1
ATOM 871 C C . VAL A 1 120 ? 3.488 0.799 -3.677 1.00 87.50 120 VAL A C 1
ATOM 873 O O . VAL A 1 120 ? 4.652 1.141 -3.894 1.00 87.50 120 VAL A O 1
ATOM 876 N N . SER A 1 121 ? 2.483 1.041 -4.517 1.00 86.81 121 SER A N 1
ATOM 877 C CA . SER A 1 121 ? 2.568 1.911 -5.694 1.00 86.81 121 SER A CA 1
ATOM 878 C C . SER A 1 121 ? 1.418 2.917 -5.686 1.00 86.81 121 SER A C 1
ATOM 880 O O . SER A 1 121 ? 0.290 2.583 -5.312 1.00 86.81 121 SER A O 1
ATOM 882 N N . LEU A 1 122 ? 1.732 4.165 -6.040 1.00 82.94 122 LEU A N 1
ATOM 883 C CA . LEU A 1 122 ? 0.827 5.325 -6.006 1.00 82.94 122 LEU A CA 1
ATOM 884 C C . LEU A 1 122 ? 0.885 6.108 -7.331 1.00 82.94 122 LEU A C 1
ATOM 886 O O . LEU A 1 122 ? 0.737 7.333 -7.331 1.00 82.94 122 LEU A O 1
ATOM 890 N N . SER A 1 123 ? 1.179 5.399 -8.423 1.00 71.56 123 SER A N 1
ATOM 891 C CA . SER A 1 123 ? 1.668 5.941 -9.698 1.00 71.56 123 SER A CA 1
ATOM 892 C C . SER A 1 123 ? 0.798 5.586 -10.881 1.00 71.56 123 SER A C 1
ATOM 894 O O . SER A 1 123 ? 0.087 4.561 -10.827 1.00 71.56 123 SER A O 1
#

Secondary structure (DSSP, 8-state):
-EEEEEEE---------S-------PPEE-S-TTS---GGGT----HHHHHHHTPPPPGGGEEEEEEEEEEE--TTEESEEEEETT-SS-EEEEEEETTTTEEEEEEEEE--SS--EEEEEE-

Sequence (123 aa):
MTLSLVFGCVKPPIDTGPTEVAPAVVPKVIQNTGAPVKAAALDVATEKERSIAVQSVAKSELKLLGDAIATLGNPAETGFWAKTSLVKVQTQGRITFETAGTSVNVTLYPRDGEETGVEVSLS

Radius of gyration: 14.75 Å; chains: 1; bounding box: 41×28×32 Å

=== Feature glossary ===
Key to the feature types in this record:

— What the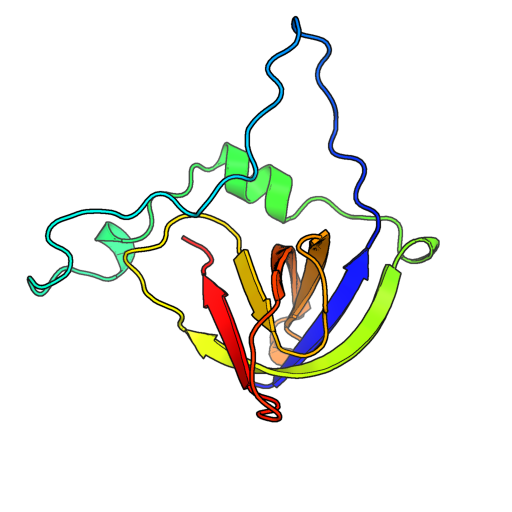 protein is —

Primary structure: the covalent order of the twenty standard amino acids along the backbone. Two proteins with the same sequence will (almost always) fold to the same structure; two with 30% identity often share a fold but not the details.

Database cross-references. InterPro integrates a dozen domain/family signature databases into unified entries with residue-range hits. GO terms attach function/process/location labels with evidence codes. CATH codes position the fold in a four-level structural taxonomy. Organism is the NCBI-taxonomy species name.

— Where its atoms are —

The mmCIF block holds the 3D Cartesian coordinates of each backbone atom (N, Cα, C, O) in ångströms. mmCIF is the PDB's canonical archive format — a tagged-loop text representation of the atomic model.

Six rendered views show the 3D structure from the faces of a cube — i.e. along ±x, ±y, ±z. Rendering representation is drawn randomly per protein from cartoon (secondary-structure ribbons), sticks (backbone bonds), or molecular surface; coloring is either N→C rainbow (blue at the N-terminus through red at the C-terminus) or one color per chain.

— Local backbone conformation —

DSSP 8-state secondary structure assigns each residue one of H (α-helix), G (3₁₀-helix), I (π-helix), E (extended β-strand), B (isolated β-bridge), T (hydrogen-bonded turn), S (bend), or '-' (coil). The assignment is computed from backbone hydrogen-bond geometry via the Kabsch–Sander algorithm.

P-SEA three-state annotation labels each residue as helix, strand, or coil based purely on the geometry of the Cα trace. It serves as a fallback when the full backbone (and thus DSSP) is unavailable.

The φ/ψ torsion pair specifies the backbone conformation at each residue. φ rotates about the N–Cα bond, ψ about the Cα–C bond. Steric clashes forbid most of the (φ, ψ) plane — the allowed regions (α-helix basin, β-sheet basin, left-handed helix) are the Ramachandran-allowed regions.

— Global shape and packing —

The geometric summary reports three shape descriptors. Rg (radius of gyration) measures how spread out the Cα atoms are about their centre of mass; compact globular proteins have small Rg, elongated or unfolded ones large. Cα contacts (<8 Å, |i−j|>4) count long-range residue pairs in spatial proximity — high for tightly packed folds, near zero for rods or random coil. The bounding-box extents give the protein's footprint along 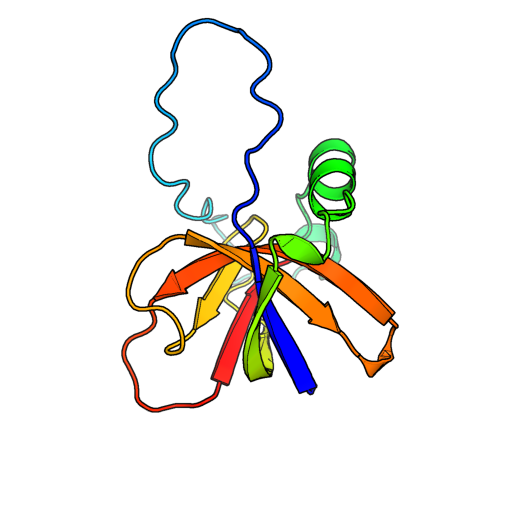x, y, z in Å.

Accessible surface area quantifies burial. A residue with SASA near zero is packed into the hydrophobic core; one with SASA >100 Å² sits on the surface. Computed here via the Shrake–Rupley numerical algorithm with a 1.4 Å probe.

Plot images: a contact map (which residues are close in 3D, as an N×N binary image), a Ramachandran scatter (backbone torsion angles, revealing secondary-structure composition at a glance), and — for AlphaFold structures — a PAE heatmap (pairwise prediction confidence).

— Structural neighborhood —

The Foldseek 3Di string encodes local tertiary geometry as a 20-letter alphabet — one character per residue — derived from the relative positions of nearby Cα atoms. Unlike the amino-acid sequence, 3Di is a direct function of the 3D structure, so two proteins with the same fold have similar 3Di strings even at low sequence identity.

Nearest PDB neighbors are the top structural matches found by Foldseek when searching this structure against the entire Protein Data Bank. Each hit reports a TM-score (0 to 1; >0.5 almost always implies the same fold) and an E-value. These are *structural* homologs — they may share no detectable sequence similarity.

— Confidence and disorder —

For AlphaFold models, the B-factor field carries pLDDT — the model's own estimate of local accuracy on a 0–100 scale. Regions with pLDDT<50 should be treated as essentially unmodeled; they often correspond to intrinsically disordered segments.

B-factor (Debye–Waller factor) reflects atomic displacement in the crystal lattice. It is an experimental observable (units Å²), not a prediction; low values mean the atom is pinned down, high values mean it moves or is heterogeneous across the crystal.

Predicted aligned error is AlphaFold's pairwise confidence. Unlike pLDDT (per-residue), PAE is per-residue-pair and captures whether two parts of the structure are correctly placed relative to each other. Units are ångströms of expected positional error.